Protein AF-A0A8J6ZBU1-F1 (afdb_monomer_lite)

Sequence (159 aa):
MDGCTLLWHQFDLVFRTYEGFNAQLLTLRGWSVTVGLAGMIAAYSRTGRDRSATLLLATAAVLGFWAFDTLWKSYQDAYLPWLDQVGALFPEDGRHTACTSPGDPIAGWRNAHDALEVSDWLGLAARTSLPHGVIALCGAIALLAERRRARRLRQEMQT

Structure (mmCIF, N/CA/C/O backbone):
data_AF-A0A8J6ZBU1-F1
#
_entry.id   AF-A0A8J6ZBU1-F1
#
loop_
_atom_site.group_PDB
_atom_site.id
_atom_site.type_symbol
_atom_site.label_atom_id
_atom_site.label_alt_id
_atom_site.label_comp_id
_atom_site.label_asym_id
_atom_site.label_entity_id
_atom_site.label_seq_id
_atom_site.pdbx_PDB_ins_code
_atom_site.Cartn_x
_atom_site.Cartn_y
_atom_site.Cartn_z
_atom_site.occupancy
_atom_site.B_iso_or_equiv
_atom_site.auth_seq_id
_atom_site.auth_comp_id
_atom_site.auth_asym_id
_atom_site.auth_atom_id
_atom_site.pdbx_PDB_model_num
ATOM 1 N N . MET A 1 1 ? 10.532 -8.134 -36.913 1.00 62.41 1 MET A N 1
ATOM 2 C CA . MET A 1 1 ? 10.004 -7.187 -35.913 1.00 62.41 1 MET A CA 1
ATOM 3 C C . MET A 1 1 ? 11.071 -6.132 -35.715 1.00 62.41 1 MET A C 1
ATOM 5 O O . MET A 1 1 ? 12.219 -6.521 -35.528 1.00 62.41 1 MET A O 1
ATOM 9 N N . ASP A 1 2 ? 10.749 -4.852 -35.879 1.00 83.75 2 ASP A N 1
ATOM 10 C CA . ASP A 1 2 ? 11.719 -3.785 -35.620 1.00 83.75 2 ASP A CA 1
ATOM 11 C C . ASP A 1 2 ? 11.947 -3.622 -34.100 1.00 83.75 2 ASP A C 1
ATOM 13 O O . ASP A 1 2 ? 11.160 -4.101 -33.274 1.00 83.75 2 ASP A O 1
ATOM 17 N N . GLY A 1 3 ? 13.069 -3.004 -33.720 1.00 85.12 3 GLY A N 1
ATOM 18 C CA . GLY A 1 3 ? 13.416 -2.807 -32.307 1.00 85.12 3 GLY A CA 1
ATOM 19 C C . GLY A 1 3 ? 12.408 -1.923 -31.565 1.00 85.12 3 GLY A C 1
ATOM 20 O O . GLY A 1 3 ? 12.135 -2.159 -30.391 1.00 85.12 3 GLY A O 1
ATOM 21 N N . CYS A 1 4 ? 11.799 -0.960 -32.263 1.00 87.50 4 CYS A N 1
ATOM 22 C CA . CYS A 1 4 ? 10.785 -0.066 -31.705 1.00 87.50 4 CYS A CA 1
ATOM 23 C C . CYS A 1 4 ? 9.494 -0.802 -31.329 1.00 87.50 4 CYS A C 1
ATOM 25 O O . CYS A 1 4 ? 8.976 -0.601 -30.236 1.00 87.50 4 CYS A O 1
ATOM 27 N N . THR A 1 5 ? 9.006 -1.698 -32.186 1.00 89.38 5 THR A N 1
ATOM 28 C CA . THR A 1 5 ? 7.814 -2.523 -31.949 1.00 89.38 5 THR A CA 1
ATOM 29 C C . THR A 1 5 ? 8.052 -3.472 -30.783 1.00 89.38 5 THR A C 1
ATOM 31 O O . THR A 1 5 ? 7.174 -3.641 -29.941 1.00 89.38 5 THR A O 1
ATOM 34 N N . LEU A 1 6 ? 9.248 -4.067 -30.681 1.00 90.62 6 LEU A N 1
ATOM 35 C CA . LEU A 1 6 ? 9.597 -4.901 -29.527 1.00 90.62 6 LEU A CA 1
ATOM 36 C C . LEU A 1 6 ? 9.570 -4.104 -28.224 1.00 90.62 6 LEU A C 1
ATOM 38 O O . LEU A 1 6 ? 8.946 -4.542 -27.258 1.00 90.62 6 LEU A O 1
ATOM 42 N N . LEU A 1 7 ? 10.220 -2.941 -28.207 1.00 91.81 7 LEU A N 1
ATOM 43 C CA . LEU A 1 7 ? 10.276 -2.084 -27.029 1.00 91.81 7 LEU A CA 1
ATOM 44 C C . LEU A 1 7 ? 8.883 -1.575 -26.636 1.00 91.81 7 LEU A C 1
ATOM 46 O O . LEU A 1 7 ? 8.545 -1.571 -25.456 1.00 91.81 7 LEU A O 1
ATOM 50 N N . TRP A 1 8 ? 8.050 -1.229 -27.617 1.00 91.00 8 TRP A N 1
ATOM 51 C CA . TRP A 1 8 ? 6.660 -0.843 -27.394 1.00 91.00 8 TRP A CA 1
ATOM 52 C C . TRP A 1 8 ? 5.832 -1.977 -26.779 1.00 91.00 8 TRP A C 1
ATOM 54 O O . TRP A 1 8 ? 5.103 -1.758 -25.817 1.00 91.00 8 TRP A O 1
ATOM 64 N N . HIS A 1 9 ? 5.967 -3.210 -27.276 1.00 92.75 9 HIS A N 1
ATOM 65 C CA . HIS A 1 9 ? 5.278 -4.359 -26.684 1.00 92.75 9 HIS A CA 1
ATOM 66 C C . HIS A 1 9 ? 5.731 -4.641 -25.250 1.00 92.75 9 HIS A C 1
ATOM 68 O O . HIS A 1 9 ? 4.904 -4.978 -24.404 1.00 92.75 9 HIS A O 1
ATOM 74 N N . GLN A 1 10 ? 7.026 -4.493 -24.961 1.00 93.62 10 GLN A N 1
ATOM 75 C CA . GLN A 1 10 ? 7.532 -4.594 -23.592 1.00 93.62 10 GLN A CA 1
ATOM 76 C C . GLN A 1 10 ? 6.950 -3.488 -22.709 1.00 93.62 10 GLN A C 1
ATOM 78 O O . GLN A 1 10 ? 6.511 -3.771 -21.596 1.00 93.62 10 GLN A O 1
ATOM 83 N N . PHE A 1 11 ? 6.905 -2.254 -23.216 1.00 94.06 11 PHE A N 1
ATOM 84 C CA . PHE A 1 11 ? 6.322 -1.117 -22.513 1.00 94.06 11 PHE A CA 1
ATOM 85 C C . PHE A 1 11 ? 4.854 -1.359 -22.173 1.00 94.06 11 PHE A C 1
ATOM 87 O O . PHE A 1 11 ? 4.486 -1.288 -21.004 1.00 94.06 11 PHE A O 1
ATOM 94 N N . ASP A 1 12 ? 4.039 -1.725 -23.163 1.00 95.06 12 ASP A N 1
ATOM 95 C CA . ASP A 1 12 ? 2.613 -2.010 -22.982 1.00 95.06 12 ASP A CA 1
ATOM 96 C C . ASP A 1 12 ? 2.387 -3.148 -21.974 1.00 95.06 12 ASP A C 1
ATOM 98 O O . ASP A 1 12 ? 1.526 -3.038 -21.101 1.00 95.06 12 ASP A O 1
ATOM 102 N N . LEU A 1 13 ? 3.199 -4.210 -22.016 1.00 95.69 13 LEU A N 1
ATOM 103 C CA . LEU A 1 13 ? 3.109 -5.310 -21.053 1.00 95.69 13 LEU A CA 1
ATOM 104 C C . LEU A 1 13 ? 3.389 -4.846 -19.614 1.00 95.69 13 LEU A C 1
ATOM 106 O O . LEU A 1 13 ? 2.625 -5.170 -18.697 1.00 95.69 13 LEU A O 1
ATOM 110 N N . VAL A 1 14 ? 4.474 -4.097 -19.401 1.00 96.38 14 VAL A N 1
ATOM 111 C CA . VAL A 1 14 ? 4.851 -3.593 -18.071 1.00 96.38 14 VAL A CA 1
ATOM 112 C C . VAL A 1 14 ? 3.843 -2.558 -17.582 1.00 96.38 14 VAL A C 1
ATOM 114 O O . VAL A 1 14 ? 3.425 -2.615 -16.428 1.00 96.38 14 VAL A O 1
ATOM 117 N N . PHE A 1 15 ? 3.386 -1.665 -18.457 1.00 95.69 15 PHE A N 1
ATOM 118 C CA . PHE A 1 15 ? 2.392 -0.647 -18.135 1.00 95.69 15 PHE A CA 1
ATOM 119 C C . PHE A 1 15 ? 1.061 -1.279 -17.715 1.00 95.69 15 PHE A C 1
ATOM 121 O O . PHE A 1 15 ? 0.523 -0.958 -16.657 1.00 95.69 15 PHE A O 1
ATOM 128 N N . ARG A 1 16 ? 0.559 -2.263 -18.471 1.00 96.25 16 ARG A N 1
ATOM 129 C CA . ARG A 1 16 ? -0.644 -3.024 -18.088 1.00 96.25 16 ARG A CA 1
ATOM 130 C C . ARG A 1 16 ? -0.474 -3.744 -16.758 1.00 96.25 16 ARG A C 1
ATOM 132 O O . ARG A 1 16 ? -1.425 -3.831 -15.987 1.00 96.25 16 ARG A O 1
ATOM 139 N N . THR A 1 17 ? 0.721 -4.261 -16.493 1.00 95.50 17 THR A N 1
ATOM 140 C CA . THR A 1 17 ? 1.040 -4.907 -15.217 1.00 95.50 17 THR A CA 1
ATOM 141 C C . THR A 1 17 ? 0.979 -3.890 -14.075 1.00 95.50 17 THR A C 1
ATOM 143 O O . THR A 1 17 ? 0.271 -4.126 -13.097 1.00 95.50 17 THR A O 1
ATOM 146 N N . TYR A 1 18 ? 1.628 -2.731 -14.233 1.00 95.75 18 TYR A N 1
ATOM 147 C CA . TYR A 1 18 ? 1.595 -1.606 -13.294 1.00 95.75 18 TYR A CA 1
ATOM 148 C C . TYR A 1 18 ? 0.164 -1.129 -12.994 1.00 95.75 18 TYR A C 1
ATOM 150 O O . TYR A 1 18 ? -0.207 -0.971 -11.827 1.00 95.75 18 TYR A O 1
ATOM 158 N N . GLU A 1 19 ? -0.663 -0.953 -14.024 1.00 94.69 19 GLU A N 1
ATOM 159 C CA . GLU A 1 19 ? -2.072 -0.567 -13.873 1.00 94.69 19 GLU A CA 1
ATOM 160 C C . GLU A 1 19 ? -2.911 -1.678 -13.223 1.00 94.69 19 GLU A C 1
ATOM 162 O O . GLU A 1 19 ? -3.811 -1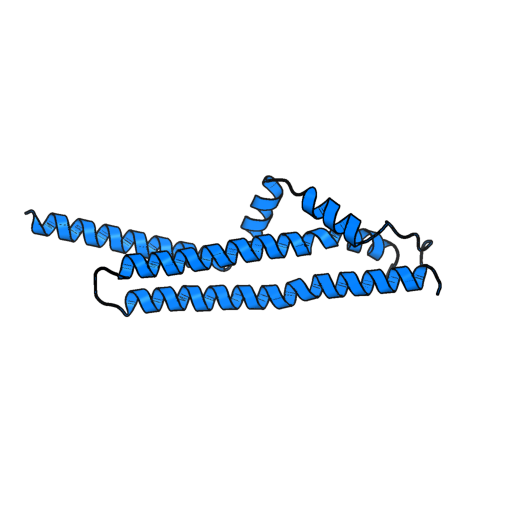.414 -12.419 1.00 94.69 19 GLU A O 1
ATOM 167 N N . GLY A 1 20 ? -2.571 -2.941 -13.489 1.00 94.62 20 GLY A N 1
ATOM 168 C CA . GLY A 1 20 ? -3.170 -4.102 -12.836 1.00 94.62 20 GLY A CA 1
ATOM 169 C C . GLY A 1 20 ? -3.022 -4.068 -11.311 1.00 94.62 20 GLY A C 1
ATOM 170 O O . GLY A 1 20 ? -3.984 -4.378 -10.599 1.00 94.62 20 GLY A O 1
ATOM 171 N N . PHE A 1 21 ? -1.871 -3.615 -10.794 1.00 93.31 21 PHE A N 1
ATOM 172 C CA . PHE A 1 21 ? -1.679 -3.425 -9.351 1.00 93.31 21 PHE A CA 1
ATOM 173 C C . PHE A 1 21 ? -2.689 -2.429 -8.773 1.00 93.31 21 PHE A C 1
ATOM 175 O O . PHE A 1 21 ? -3.235 -2.691 -7.702 1.00 93.31 21 PHE A O 1
ATOM 182 N N . ASN A 1 22 ? -2.978 -1.328 -9.475 1.00 89.44 22 ASN A N 1
ATOM 183 C CA . ASN A 1 22 ? -3.867 -0.267 -8.995 1.00 89.44 22 ASN A CA 1
ATOM 184 C C . ASN A 1 22 ? -5.318 -0.754 -8.824 1.00 89.44 22 ASN A C 1
ATOM 186 O O . ASN A 1 22 ? -5.952 -0.515 -7.792 1.00 89.44 22 ASN A O 1
ATOM 190 N N . ALA A 1 23 ? -5.829 -1.511 -9.800 1.00 89.31 23 ALA A N 1
ATOM 191 C CA . ALA A 1 23 ? -7.174 -2.088 -9.735 1.00 89.31 23 ALA A CA 1
ATOM 192 C C . ALA A 1 23 ? -7.334 -3.060 -8.549 1.00 89.31 23 ALA A C 1
ATOM 194 O O . ALA A 1 23 ? -8.337 -3.035 -7.825 1.00 89.31 23 ALA A O 1
ATOM 195 N N . GLN A 1 24 ? -6.323 -3.899 -8.311 1.00 91.00 24 GLN A N 1
ATOM 196 C CA . GLN A 1 24 ? -6.323 -4.846 -7.194 1.00 91.00 24 GLN A CA 1
ATOM 197 C C . GLN A 1 24 ? -6.154 -4.135 -5.843 1.00 91.00 24 GLN A C 1
ATOM 199 O O . GLN A 1 24 ? -6.805 -4.507 -4.863 1.00 91.00 24 GLN A O 1
ATOM 204 N N . LEU A 1 25 ? -5.364 -3.060 -5.798 1.00 89.81 25 LEU A N 1
ATOM 205 C CA . LEU A 1 25 ? -5.133 -2.267 -4.591 1.00 89.81 25 LEU A CA 1
ATOM 206 C C . LEU A 1 25 ? -6.412 -1.603 -4.072 1.00 89.81 25 LEU A C 1
ATOM 208 O O . LEU A 1 25 ? -6.694 -1.656 -2.874 1.00 89.81 25 LEU A O 1
ATOM 212 N N . LEU A 1 26 ? -7.232 -1.040 -4.964 1.00 89.25 26 LEU A N 1
ATOM 213 C CA . LEU A 1 26 ? -8.541 -0.485 -4.597 1.00 89.25 26 LEU A CA 1
ATOM 214 C C . LEU A 1 26 ? -9.446 -1.538 -3.947 1.00 89.25 26 LEU A C 1
ATOM 216 O O . LEU A 1 26 ? -10.119 -1.258 -2.951 1.00 89.25 26 LEU A O 1
ATOM 220 N N . THR A 1 27 ? -9.414 -2.763 -4.471 1.00 90.31 27 THR A N 1
ATOM 221 C CA . THR A 1 27 ? -10.175 -3.887 -3.916 1.00 90.31 27 THR A CA 1
ATOM 222 C C . THR A 1 27 ? -9.683 -4.224 -2.508 1.00 90.31 27 THR A C 1
ATOM 224 O O . THR A 1 27 ? -10.482 -4.247 -1.571 1.00 90.31 27 THR A O 1
ATOM 227 N N . LEU A 1 28 ? -8.373 -4.408 -2.322 1.00 87.31 28 LEU A N 1
ATOM 228 C CA . LEU A 1 28 ? -7.764 -4.710 -1.019 1.00 87.31 28 LEU A CA 1
ATOM 229 C C . LEU A 1 28 ? -8.086 -3.647 0.040 1.00 87.31 28 LEU A C 1
ATOM 231 O O . LEU A 1 28 ? -8.458 -3.987 1.168 1.00 87.31 28 LEU A O 1
ATOM 235 N N . ARG A 1 29 ? -8.032 -2.364 -0.333 1.00 90.69 29 ARG A N 1
ATOM 236 C CA . ARG A 1 29 ? -8.426 -1.254 0.548 1.00 90.69 29 ARG A CA 1
ATOM 237 C C . ARG A 1 29 ? -9.887 -1.364 0.979 1.00 90.69 29 ARG A C 1
ATOM 239 O O . ARG A 1 29 ? -10.172 -1.231 2.170 1.00 90.69 29 ARG A O 1
ATOM 246 N N . GLY A 1 30 ? -10.799 -1.688 0.062 1.00 90.62 30 GLY A N 1
ATOM 247 C CA . GLY A 1 30 ? -12.215 -1.922 0.374 1.00 90.62 30 GLY A CA 1
ATOM 248 C C . GLY A 1 30 ? -12.446 -3.082 1.355 1.00 90.62 30 GLY A C 1
ATOM 249 O O . GLY A 1 30 ? -13.191 -2.942 2.333 1.00 90.62 30 GLY A O 1
ATOM 250 N N . TRP A 1 31 ? -11.762 -4.211 1.151 1.00 91.69 31 TRP A N 1
ATOM 251 C CA . TRP A 1 31 ? -11.823 -5.365 2.061 1.00 91.69 31 TRP A CA 1
ATOM 252 C C . TRP A 1 31 ? -11.293 -5.039 3.456 1.00 91.69 31 TRP A C 1
ATOM 254 O O . TRP A 1 31 ? -11.884 -5.440 4.457 1.00 91.69 31 TRP A O 1
ATOM 264 N N . SER A 1 32 ? -10.219 -4.259 3.546 1.00 92.19 32 SER A N 1
ATOM 265 C CA . SER A 1 32 ? -9.660 -3.881 4.843 1.00 92.19 32 SER A CA 1
ATOM 266 C C . SER A 1 32 ? -10.647 -3.093 5.710 1.00 92.19 32 SER A C 1
ATOM 268 O O . SER A 1 32 ? -10.753 -3.339 6.914 1.00 92.19 32 SER A O 1
ATOM 270 N N . VAL A 1 33 ? -11.417 -2.189 5.091 1.00 91.12 33 VAL A N 1
ATOM 271 C CA . VAL A 1 33 ? -12.408 -1.359 5.781 1.00 91.12 33 VAL A CA 1
ATOM 272 C C . VAL A 1 33 ? -13.582 -2.200 6.246 1.00 91.12 33 VAL A C 1
ATOM 274 O O . VAL A 1 33 ? -13.982 -2.115 7.406 1.00 91.12 33 VAL A O 1
ATOM 277 N N . THR A 1 34 ? -14.108 -3.039 5.358 1.00 93.56 34 THR A N 1
ATOM 278 C CA . THR A 1 34 ? -15.252 -3.907 5.655 1.00 93.56 34 THR A CA 1
ATOM 279 C C . THR A 1 34 ? -14.921 -4.925 6.741 1.00 93.56 34 THR A C 1
ATOM 281 O O . THR A 1 34 ? -15.665 -5.021 7.715 1.00 93.56 34 THR A O 1
ATOM 284 N N . VAL A 1 35 ? -13.782 -5.618 6.648 1.00 92.00 35 VAL A N 1
ATOM 285 C CA . VAL A 1 35 ? -13.335 -6.584 7.667 1.00 92.00 35 VAL A CA 1
ATOM 286 C C . VAL A 1 35 ? -13.044 -5.893 9.000 1.00 92.00 35 VAL A C 1
ATOM 288 O O . VAL A 1 35 ? -13.499 -6.363 10.045 1.00 92.00 35 VAL A O 1
ATOM 291 N N . GLY A 1 36 ? -12.332 -4.762 8.982 1.00 91.38 36 GLY A N 1
ATOM 292 C CA . GLY A 1 36 ? -12.017 -4.002 10.192 1.00 91.38 36 GLY A CA 1
ATOM 293 C C . GLY A 1 36 ? -13.269 -3.503 10.915 1.00 91.38 36 GLY A C 1
ATOM 294 O O . GLY A 1 36 ? -13.425 -3.728 12.118 1.00 91.38 36 GLY A O 1
ATOM 295 N N . LEU A 1 37 ? -14.198 -2.887 10.180 1.00 91.56 37 LEU A N 1
ATOM 296 C CA . LEU A 1 37 ? -15.451 -2.375 10.734 1.00 91.56 37 LEU A CA 1
ATOM 297 C C . LEU A 1 37 ? -16.366 -3.505 11.220 1.00 91.56 37 LEU A C 1
ATOM 299 O O . LEU A 1 37 ? -16.905 -3.419 12.323 1.00 91.56 37 LEU A O 1
ATOM 303 N N . ALA A 1 38 ? -16.505 -4.586 10.447 1.00 93.62 38 ALA A N 1
ATOM 304 C CA . ALA A 1 38 ? -17.280 -5.755 10.855 1.00 93.62 38 ALA A CA 1
ATOM 305 C C . ALA A 1 38 ? 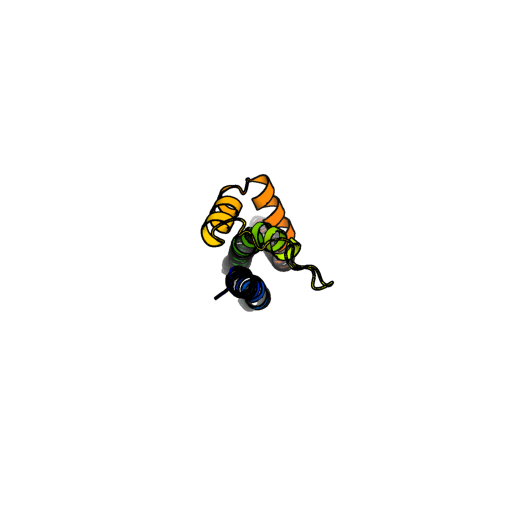-16.721 -6.373 12.143 1.00 93.62 38 ALA A C 1
ATOM 307 O O . ALA A 1 38 ? -17.488 -6.694 13.050 1.00 93.62 38 ALA A O 1
ATOM 308 N N . GLY A 1 39 ? -15.394 -6.471 12.270 1.00 91.38 39 GLY A N 1
ATOM 309 C CA . GLY A 1 39 ? -14.734 -6.938 13.489 1.00 91.38 39 GLY A CA 1
ATOM 310 C C . GLY A 1 39 ? -15.027 -6.052 14.704 1.00 91.38 39 GLY A C 1
ATOM 311 O O . GLY A 1 39 ? -15.288 -6.563 15.795 1.00 91.38 39 GLY A O 1
ATOM 312 N N . MET A 1 40 ? -15.060 -4.729 14.524 1.00 90.06 40 MET A N 1
ATOM 313 C CA . MET A 1 40 ? -15.444 -3.801 15.594 1.00 90.06 40 MET A CA 1
ATOM 314 C C . MET A 1 40 ? -16.911 -3.948 15.990 1.00 90.06 40 MET A C 1
ATOM 316 O O . MET A 1 40 ? -17.208 -4.072 17.178 1.00 90.06 40 MET A O 1
ATOM 320 N N . ILE A 1 41 ? -17.826 -3.980 15.019 1.00 91.75 41 ILE A N 1
ATOM 321 C CA . ILE A 1 41 ? -19.259 -4.181 15.278 1.00 91.75 41 ILE A CA 1
ATOM 322 C C . ILE A 1 41 ? -19.472 -5.515 16.003 1.00 91.75 41 ILE A C 1
ATOM 324 O O . ILE A 1 41 ? -20.165 -5.563 17.020 1.00 91.75 41 ILE A O 1
ATOM 328 N N . ALA A 1 42 ? -18.809 -6.581 15.552 1.00 90.81 42 ALA A N 1
ATOM 329 C CA . ALA A 1 42 ? -18.857 -7.889 16.193 1.00 90.81 42 ALA A CA 1
ATOM 330 C C . ALA A 1 42 ? -18.373 -7.830 17.650 1.00 90.81 42 ALA A C 1
ATOM 332 O O . ALA A 1 42 ? -19.009 -8.415 18.531 1.00 90.81 42 ALA A O 1
ATOM 333 N N . ALA A 1 43 ? -17.309 -7.076 17.941 1.00 89.56 43 ALA A N 1
ATOM 334 C CA . ALA A 1 43 ? -16.829 -6.898 19.308 1.00 89.56 43 ALA A CA 1
ATOM 335 C C . ALA A 1 43 ? -17.875 -6.236 20.221 1.00 89.56 43 ALA A C 1
ATOM 337 O O . ALA A 1 43 ? -18.009 -6.622 21.385 1.00 89.56 43 ALA A O 1
ATOM 338 N N . TYR A 1 44 ? -18.638 -5.273 19.701 1.00 86.69 44 TYR A N 1
ATOM 339 C CA . TYR A 1 44 ? -19.704 -4.604 20.453 1.00 86.69 44 TYR A CA 1
ATOM 340 C C . TYR A 1 44 ? -21.012 -5.397 20.511 1.00 86.69 44 TYR A C 1
ATOM 342 O O . TYR A 1 44 ? -21.772 -5.222 21.460 1.00 86.69 44 TYR A O 1
ATOM 350 N N . SER A 1 45 ? -21.245 -6.314 19.571 1.00 87.88 45 SER A N 1
ATOM 351 C CA . SER A 1 45 ? -22.403 -7.217 19.597 1.00 87.88 45 SER A CA 1
ATOM 352 C C . SER A 1 45 ? -22.328 -8.270 20.712 1.00 87.88 45 SER A C 1
ATOM 354 O O . SER A 1 45 ? -23.354 -8.787 21.149 1.00 87.88 45 SER A O 1
ATOM 356 N N . ARG A 1 46 ? -21.121 -8.579 21.208 1.00 76.88 46 ARG A N 1
ATOM 357 C CA . ARG A 1 46 ? -20.910 -9.536 22.300 1.00 76.88 46 ARG A CA 1
ATOM 358 C C . ARG A 1 46 ? -20.909 -8.835 23.663 1.00 76.88 46 ARG A C 1
ATOM 360 O O . ARG A 1 46 ? -20.191 -7.858 23.899 1.00 76.88 46 ARG A O 1
ATOM 367 N N . THR A 1 47 ? -21.672 -9.377 24.607 1.00 66.00 47 THR A N 1
ATOM 368 C CA . THR A 1 47 ? -21.621 -9.000 26.026 1.00 66.00 47 THR A CA 1
ATOM 369 C C . THR A 1 47 ? -20.589 -9.864 26.748 1.00 66.00 47 THR A C 1
ATOM 371 O O . THR A 1 47 ? -20.750 -11.078 26.803 1.00 66.00 47 THR A O 1
ATOM 374 N N . GLY A 1 48 ? -19.533 -9.270 27.317 1.00 68.44 48 GLY A N 1
ATOM 375 C CA . GLY A 1 48 ? -18.605 -10.000 28.189 1.00 68.44 48 GLY A CA 1
ATOM 376 C C . GLY A 1 48 ? -17.122 -9.672 28.005 1.00 68.44 48 GLY A C 1
ATOM 377 O O . GLY A 1 48 ? -16.744 -8.665 27.406 1.00 68.44 48 GLY A O 1
ATOM 378 N N . ARG A 1 49 ? -16.278 -10.543 28.572 1.00 66.56 49 ARG A N 1
ATOM 379 C CA . ARG A 1 49 ? -14.817 -10.381 28.716 1.00 6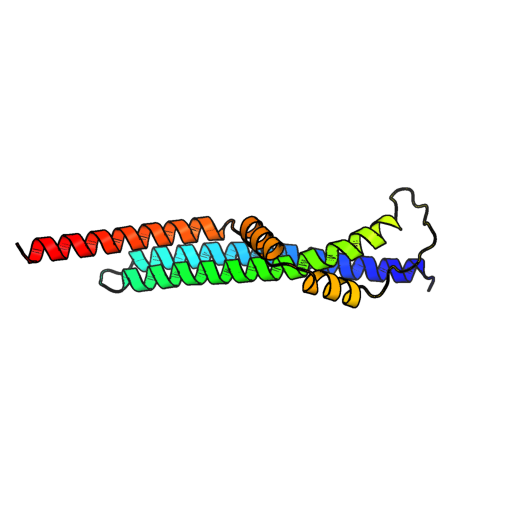6.56 49 ARG A CA 1
ATOM 380 C C . ARG A 1 49 ? -14.056 -10.445 27.379 1.00 66.56 49 ARG A C 1
ATOM 382 O O . ARG A 1 49 ? -12.958 -9.898 27.284 1.00 66.56 49 ARG A O 1
ATOM 389 N N . ASP A 1 50 ? -14.674 -11.010 26.342 1.00 78.88 50 ASP A N 1
ATOM 390 C CA . ASP A 1 50 ? -14.047 -11.294 25.038 1.00 78.88 50 ASP A CA 1
ATOM 391 C C . ASP A 1 50 ? -14.056 -10.107 24.063 1.00 78.88 50 ASP A C 1
ATOM 393 O O . ASP A 1 50 ? -13.448 -10.160 22.988 1.00 78.88 50 ASP A O 1
ATOM 397 N N . ARG A 1 51 ? -14.702 -8.995 24.439 1.00 84.31 51 ARG A N 1
ATOM 398 C CA . ARG A 1 51 ? -14.741 -7.770 23.627 1.00 84.31 51 ARG A CA 1
ATOM 399 C C . ARG A 1 51 ? -13.342 -7.238 23.326 1.00 84.31 51 ARG A C 1
ATOM 401 O O . ARG A 1 51 ? -13.040 -6.924 22.181 1.00 84.31 51 ARG A O 1
ATOM 408 N N . SER A 1 52 ? -12.476 -7.176 24.338 1.00 85.81 52 SER A N 1
ATOM 409 C CA . SER A 1 52 ? -11.104 -6.677 24.180 1.00 85.81 52 SER A CA 1
ATOM 410 C C . SER A 1 52 ? -10.279 -7.544 23.227 1.00 85.81 52 SER A C 1
ATOM 412 O O . SER A 1 52 ? -9.511 -7.012 22.433 1.00 85.81 52 SER A O 1
ATOM 414 N N . ALA A 1 53 ? -10.448 -8.869 23.283 1.00 88.31 53 ALA A N 1
ATOM 415 C CA . ALA A 1 53 ? -9.763 -9.787 22.376 1.00 88.31 53 ALA A CA 1
ATOM 416 C C . ALA A 1 53 ? -10.257 -9.607 20.932 1.00 88.31 53 ALA A C 1
ATOM 418 O O . ALA A 1 53 ? -9.453 -9.542 20.007 1.00 88.31 53 ALA A O 1
ATOM 419 N N . THR A 1 54 ? -11.570 -9.434 20.753 1.00 89.19 54 THR A N 1
ATOM 420 C CA . THR A 1 54 ? -12.182 -9.215 19.434 1.00 89.19 54 THR A CA 1
ATOM 421 C C . THR A 1 54 ? -11.746 -7.878 18.822 1.00 89.19 54 THR A C 1
ATOM 423 O O . THR A 1 54 ? -11.365 -7.837 17.656 1.00 89.19 54 THR A O 1
ATOM 426 N N . LEU A 1 55 ? -11.716 -6.794 19.610 1.00 90.06 55 LEU A N 1
ATOM 427 C CA . LEU A 1 55 ? -11.206 -5.490 19.161 1.00 90.06 55 LEU A CA 1
ATOM 428 C C . LEU A 1 55 ? -9.718 -5.546 18.792 1.00 90.06 55 LEU A C 1
ATOM 430 O O . LEU A 1 55 ? -9.304 -4.931 17.809 1.00 90.06 55 LEU A O 1
ATOM 434 N N . LEU A 1 56 ? -8.912 -6.285 19.563 1.00 90.94 56 LEU A N 1
ATOM 435 C CA . LEU A 1 56 ? -7.491 -6.465 19.273 1.00 90.94 56 LEU A CA 1
ATOM 436 C C . LEU A 1 56 ? -7.296 -7.217 17.957 1.00 90.94 56 LEU A C 1
ATOM 438 O O . LEU A 1 56 ? -6.498 -6.784 17.132 1.00 90.94 56 LEU A O 1
ATOM 442 N N . LEU A 1 57 ? -8.057 -8.291 17.742 1.00 91.44 57 LEU A N 1
ATOM 443 C CA . LEU A 1 57 ? -8.008 -9.067 16.508 1.00 91.44 57 LEU A CA 1
ATOM 444 C C . LEU A 1 57 ? -8.441 -8.230 15.298 1.00 91.44 57 LEU A C 1
ATOM 446 O O . LEU A 1 57 ? -7.759 -8.242 14.278 1.00 91.44 57 LEU A O 1
ATOM 450 N N . ALA A 1 58 ? -9.521 -7.452 15.424 1.00 91.38 58 ALA A N 1
ATOM 451 C CA . ALA A 1 58 ? -9.982 -6.551 14.368 1.00 91.38 58 ALA A CA 1
ATOM 452 C C . ALA A 1 58 ? -8.924 -5.488 14.021 1.00 91.38 58 ALA A C 1
ATOM 454 O O . ALA A 1 58 ? -8.638 -5.248 12.851 1.00 91.38 58 ALA A O 1
ATOM 455 N N . THR A 1 59 ? -8.294 -4.895 15.040 1.00 91.81 59 THR A N 1
ATOM 456 C CA . THR A 1 59 ? -7.217 -3.907 14.856 1.00 91.81 59 THR A CA 1
ATOM 457 C C . THR A 1 59 ? -5.989 -4.544 14.197 1.00 91.81 59 THR A C 1
ATOM 459 O O . THR A 1 59 ? -5.431 -3.979 13.260 1.00 91.81 59 THR A O 1
ATOM 462 N N . ALA A 1 60 ? -5.589 -5.739 14.640 1.00 92.44 60 ALA A N 1
ATOM 463 C CA . ALA A 1 60 ? -4.457 -6.468 14.073 1.00 92.44 60 ALA A CA 1
ATOM 464 C C . ALA A 1 60 ? -4.694 -6.861 12.606 1.00 92.44 60 ALA A C 1
ATOM 466 O O . ALA A 1 60 ? -3.787 -6.731 11.789 1.00 92.44 60 ALA A O 1
ATOM 467 N N . ALA A 1 61 ? -5.914 -7.276 12.252 1.00 93.06 61 ALA A N 1
ATOM 468 C CA . ALA A 1 61 ? -6.273 -7.602 10.873 1.00 93.06 61 ALA A CA 1
ATOM 469 C C . ALA A 1 61 ? -6.095 -6.395 9.939 1.00 93.06 61 ALA A C 1
ATOM 471 O O . ALA A 1 61 ? -5.513 -6.522 8.864 1.00 93.06 61 ALA A O 1
ATOM 472 N N . VAL A 1 62 ? -6.527 -5.207 10.372 1.00 93.44 62 VAL A N 1
ATOM 473 C CA . VAL A 1 62 ? -6.373 -3.960 9.605 1.00 93.44 62 VAL A CA 1
ATOM 474 C C . VAL A 1 62 ? -4.902 -3.598 9.401 1.00 93.44 62 VAL A C 1
ATOM 476 O O . VAL A 1 62 ? -4.529 -3.182 8.307 1.00 93.44 62 VAL A O 1
ATOM 479 N N . LEU A 1 63 ? -4.057 -3.793 10.418 1.00 93.44 63 LEU A N 1
ATOM 480 C CA . LEU A 1 63 ? -2.610 -3.591 10.288 1.00 93.44 63 LEU A CA 1
ATOM 481 C C . LEU A 1 63 ? -1.972 -4.599 9.322 1.00 93.44 63 LEU A C 1
ATOM 483 O O . LEU A 1 63 ? -1.075 -4.232 8.569 1.00 93.44 63 LEU A O 1
ATOM 487 N N . GLY A 1 64 ? -2.460 -5.842 9.293 1.00 94.00 64 GLY A N 1
ATOM 488 C CA . GLY A 1 64 ? -2.049 -6.836 8.300 1.00 94.00 64 GLY A CA 1
ATOM 489 C C . GLY A 1 64 ? -2.379 -6.400 6.870 1.00 94.00 64 GLY A C 1
ATOM 490 O O . GLY A 1 64 ? -1.520 -6.470 5.993 1.00 94.00 64 GLY A O 1
ATOM 491 N N . PHE A 1 65 ? -3.586 -5.870 6.644 1.00 94.44 65 PHE A N 1
ATOM 492 C CA . PHE A 1 65 ? -3.950 -5.282 5.351 1.00 94.44 65 PHE A CA 1
ATOM 493 C C . PHE A 1 65 ? -3.066 -4.088 4.982 1.00 94.44 65 PHE A C 1
ATOM 495 O O . PHE A 1 65 ? -2.658 -3.982 3.831 1.00 94.44 65 PHE A O 1
ATOM 502 N N . TRP A 1 66 ? -2.732 -3.224 5.943 1.00 94.75 66 TRP A N 1
ATOM 503 C CA . TRP A 1 66 ? -1.851 -2.079 5.703 1.00 94.75 66 TRP A CA 1
ATOM 504 C C . TRP A 1 66 ? -0.432 -2.494 5.303 1.00 94.75 66 TRP A C 1
ATOM 506 O O . TRP A 1 66 ? 0.137 -1.944 4.359 1.00 94.75 66 TRP A O 1
ATOM 516 N N . ALA A 1 67 ? 0.132 -3.495 5.984 1.00 94.94 67 ALA A N 1
ATOM 517 C CA . ALA A 1 67 ? 1.426 -4.060 5.616 1.00 94.94 67 ALA A CA 1
ATOM 518 C C . ALA A 1 67 ? 1.392 -4.644 4.196 1.00 94.94 67 ALA A C 1
ATOM 520 O O . ALA A 1 67 ? 2.325 -4.435 3.422 1.00 94.94 67 ALA A O 1
ATOM 521 N N . PHE A 1 68 ? 0.300 -5.322 3.834 1.00 94.38 68 PHE A N 1
ATOM 522 C CA . PHE A 1 68 ? 0.124 -5.851 2.487 1.00 94.38 68 PHE A CA 1
ATOM 523 C C . PHE A 1 68 ? -0.017 -4.742 1.435 1.00 94.38 68 PHE A C 1
ATOM 525 O O . PHE A 1 68 ? 0.630 -4.843 0.404 1.00 94.38 68 PHE A O 1
ATOM 532 N N . ASP A 1 69 ? -0.779 -3.671 1.690 1.00 94.88 69 ASP A N 1
ATOM 533 C CA . ASP A 1 69 ? -0.884 -2.494 0.800 1.00 94.88 69 ASP A CA 1
ATOM 534 C C . ASP A 1 69 ? 0.491 -1.839 0.594 1.00 94.88 69 ASP A C 1
ATOM 536 O O . ASP A 1 69 ? 0.905 -1.591 -0.535 1.00 94.88 69 ASP A O 1
ATOM 540 N N . THR A 1 70 ? 1.258 -1.668 1.675 1.00 95.06 70 THR A N 1
ATOM 541 C CA . THR A 1 70 ? 2.626 -1.123 1.620 1.00 95.06 70 THR A CA 1
ATOM 542 C C . THR A 1 70 ? 3.538 -1.983 0.746 1.00 95.06 70 THR A C 1
ATOM 544 O O . THR A 1 70 ? 4.243 -1.458 -0.117 1.00 95.06 70 THR A O 1
ATOM 547 N N . LEU A 1 71 ? 3.514 -3.304 0.952 1.00 94.81 71 LEU A N 1
ATOM 548 C CA . LEU A 1 71 ? 4.277 -4.250 0.145 1.00 94.81 71 LEU A CA 1
ATOM 549 C C . LEU A 1 71 ? 3.831 -4.180 -1.315 1.00 94.81 71 LEU A C 1
ATOM 551 O O . LEU A 1 71 ? 4.642 -3.970 -2.203 1.00 94.81 71 LEU A O 1
ATOM 555 N N . TRP A 1 72 ? 2.532 -4.279 -1.568 1.00 94.44 72 TRP A N 1
ATOM 556 C CA . TRP A 1 72 ? 1.948 -4.212 -2.903 1.00 94.44 72 TRP A CA 1
ATOM 557 C C . TRP A 1 72 ? 2.359 -2.941 -3.651 1.00 94.44 72 TRP A C 1
ATOM 559 O O . TRP A 1 72 ? 2.731 -2.988 -4.825 1.00 94.44 72 TRP A O 1
ATOM 569 N N . LYS A 1 73 ? 2.358 -1.803 -2.951 1.00 94.62 73 LYS A N 1
ATOM 570 C CA . LYS A 1 73 ? 2.765 -0.516 -3.504 1.00 94.62 73 LYS A CA 1
ATOM 571 C C . LYS A 1 73 ? 4.258 -0.461 -3.819 1.00 94.62 73 LYS A C 1
ATOM 573 O O . LYS A 1 73 ? 4.621 0.139 -4.824 1.00 94.62 73 LYS A O 1
ATOM 578 N N . SER A 1 74 ? 5.111 -1.118 -3.030 1.00 96.06 74 SER A N 1
ATOM 579 C CA . SER A 1 74 ? 6.544 -1.191 -3.335 1.00 96.06 74 SER A CA 1
ATOM 580 C C . SER A 1 74 ? 6.830 -2.012 -4.594 1.00 96.06 74 SER A C 1
ATOM 582 O O . SER A 1 74 ? 7.628 -1.587 -5.427 1.00 96.06 74 SER A O 1
ATOM 584 N N . TYR A 1 75 ? 6.115 -3.127 -4.797 1.00 95.44 75 TYR A N 1
ATOM 585 C CA . TYR A 1 75 ? 6.175 -3.894 -6.050 1.00 95.44 75 TYR A CA 1
ATOM 586 C C . TYR A 1 75 ? 5.734 -3.051 -7.254 1.00 95.44 75 TYR A C 1
ATOM 588 O O . TYR A 1 75 ? 6.376 -3.113 -8.302 1.00 95.44 75 TYR A O 1
ATOM 596 N N . GLN A 1 76 ? 4.667 -2.258 -7.103 1.00 96.12 76 GLN A N 1
ATOM 597 C CA . GLN A 1 76 ? 4.161 -1.375 -8.155 1.00 96.12 76 GLN A CA 1
ATOM 598 C C . GLN A 1 76 ? 5.154 -0.248 -8.489 1.00 96.12 76 GLN A C 1
ATOM 600 O O . GLN A 1 76 ? 5.467 -0.034 -9.660 1.00 96.12 76 GLN A O 1
ATOM 605 N N . ASP A 1 77 ? 5.648 0.473 -7.480 1.00 95.94 77 ASP A N 1
ATOM 606 C CA . ASP A 1 77 ? 6.506 1.650 -7.669 1.00 95.94 77 ASP A CA 1
ATOM 607 C C . ASP A 1 77 ? 7.863 1.274 -8.295 1.00 95.94 77 ASP A C 1
ATOM 609 O O . ASP A 1 77 ? 8.422 2.060 -9.056 1.00 95.94 77 ASP A O 1
ATOM 613 N N . ALA A 1 78 ? 8.351 0.048 -8.083 1.00 96.88 78 ALA A N 1
ATOM 614 C CA . ALA A 1 78 ? 9.584 -0.447 -8.700 1.00 96.88 78 ALA A CA 1
A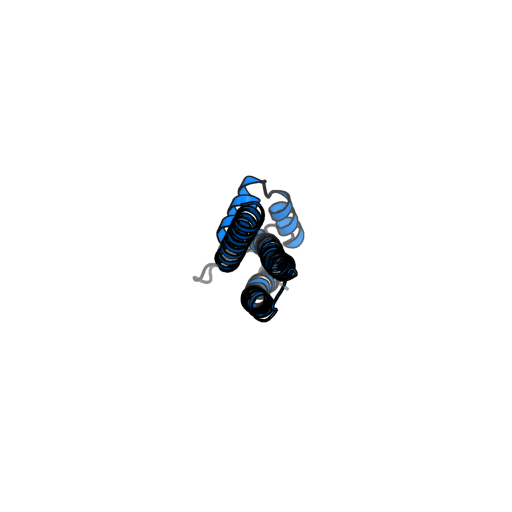TOM 615 C C . ALA A 1 78 ? 9.521 -0.578 -10.240 1.00 96.88 78 ALA A C 1
ATOM 617 O O . ALA A 1 78 ? 10.565 -0.648 -10.887 1.00 96.88 78 ALA A O 1
ATOM 618 N N . TYR A 1 79 ? 8.332 -0.566 -10.858 1.00 96.25 79 TYR A N 1
ATOM 619 C CA . TYR A 1 79 ? 8.206 -0.504 -12.322 1.00 96.25 79 TYR A CA 1
ATOM 620 C C . TYR A 1 79 ? 8.369 0.912 -12.891 1.00 96.25 79 TYR A C 1
ATOM 622 O O . TYR A 1 79 ? 8.697 1.050 -14.072 1.00 96.25 79 TYR A O 1
ATOM 630 N N . LEU A 1 80 ? 8.161 1.955 -12.079 1.00 95.81 80 LEU A N 1
ATOM 631 C CA . LEU A 1 80 ? 8.153 3.346 -12.543 1.00 95.81 80 LEU A CA 1
ATOM 632 C C . LEU A 1 80 ? 9.467 3.774 -13.208 1.00 95.81 80 LEU A C 1
ATOM 634 O O . LEU A 1 80 ? 9.393 4.293 -14.316 1.00 95.81 80 LEU A O 1
ATOM 638 N N . PRO A 1 81 ? 10.666 3.499 -12.650 1.00 95.50 81 PRO A N 1
ATOM 639 C CA . PRO A 1 81 ? 11.906 3.975 -13.261 1.00 95.50 81 PRO A CA 1
ATOM 640 C C . PRO A 1 81 ? 12.116 3.462 -14.687 1.00 95.50 81 PRO A C 1
ATOM 642 O O . PRO A 1 81 ? 12.626 4.188 -15.537 1.00 95.50 81 PRO A O 1
ATOM 645 N N . TRP A 1 82 ? 11.732 2.210 -14.958 1.00 95.19 82 TRP A N 1
ATOM 646 C CA . TRP A 1 82 ? 11.841 1.632 -16.297 1.00 95.19 82 TRP A CA 1
ATOM 647 C C . TRP A 1 82 ? 10.755 2.184 -17.229 1.00 95.19 82 TRP A C 1
ATOM 649 O O . TRP A 1 82 ? 11.055 2.530 -18.372 1.00 95.19 82 TRP A O 1
ATOM 659 N N . LEU A 1 83 ? 9.516 2.322 -16.740 1.00 95.12 83 LEU A N 1
ATOM 660 C CA . LEU A 1 83 ? 8.420 2.927 -17.504 1.00 95.12 83 LEU A CA 1
ATOM 661 C C . LEU A 1 83 ? 8.734 4.372 -17.903 1.00 95.12 83 LEU A C 1
ATOM 663 O O . LEU A 1 83 ? 8.521 4.724 -19.058 1.00 95.12 83 LEU A O 1
ATOM 667 N N . ASP A 1 84 ? 9.299 5.174 -17.003 1.00 93.75 84 ASP A N 1
ATOM 668 C CA . ASP A 1 84 ? 9.670 6.566 -17.274 1.00 93.75 84 ASP A CA 1
ATOM 669 C C . ASP A 1 84 ? 10.784 6.656 -18.330 1.00 93.75 84 ASP A C 1
ATOM 671 O O . ASP A 1 84 ? 10.707 7.463 -19.259 1.00 93.75 84 ASP A O 1
ATOM 675 N N . GLN A 1 85 ? 11.800 5.789 -18.239 1.00 92.50 85 GLN A N 1
ATOM 676 C CA . GLN A 1 85 ? 12.900 5.733 -19.211 1.00 92.50 85 GLN A CA 1
ATOM 677 C C . GLN A 1 85 ? 12.420 5.352 -20.612 1.00 92.50 85 GLN A C 1
ATOM 679 O O . GLN A 1 85 ? 12.834 5.969 -21.592 1.00 92.50 85 GLN A O 1
ATOM 684 N N . VAL A 1 86 ? 11.557 4.338 -20.717 1.00 91.69 86 VAL A N 1
ATOM 685 C CA . VAL A 1 86 ? 11.029 3.893 -22.012 1.00 91.69 86 VAL A CA 1
ATOM 686 C C . VAL A 1 86 ? 9.980 4.866 -22.543 1.00 91.69 86 VAL A C 1
ATOM 688 O O . VAL A 1 86 ? 10.000 5.179 -23.729 1.00 91.69 86 VAL A O 1
ATOM 691 N N . GLY A 1 87 ? 9.110 5.396 -21.683 1.00 89.75 87 GLY A N 1
ATOM 692 C CA . GLY A 1 87 ? 8.095 6.383 -22.048 1.00 89.75 87 GLY A CA 1
ATOM 693 C C . GLY A 1 87 ? 8.702 7.648 -22.657 1.00 89.75 87 GLY A C 1
ATOM 694 O O . GLY A 1 87 ? 8.180 8.166 -23.640 1.00 89.75 87 GLY A O 1
ATOM 695 N N . ALA A 1 88 ? 9.869 8.082 -22.171 1.00 88.56 88 ALA A N 1
ATOM 696 C CA . ALA A 1 88 ? 10.610 9.208 -22.744 1.00 88.56 88 ALA A CA 1
ATOM 697 C C . ALA A 1 88 ? 11.089 8.981 -24.198 1.00 88.56 88 ALA A C 1
ATOM 699 O O . ALA A 1 88 ? 11.393 9.950 -24.895 1.00 88.56 88 ALA A O 1
ATOM 700 N N . LEU A 1 89 ? 11.153 7.730 -24.675 1.00 87.94 89 LEU A N 1
ATOM 701 C CA . LEU A 1 89 ? 11.519 7.378 -26.058 1.00 87.94 89 LEU A CA 1
ATOM 702 C C . LEU A 1 89 ? 10.319 7.394 -27.022 1.00 87.94 89 LEU A C 1
ATOM 704 O O . LEU A 1 89 ? 10.504 7.342 -28.241 1.00 87.94 89 LEU A O 1
ATOM 708 N N . PHE A 1 90 ? 9.095 7.482 -26.493 1.00 83.81 90 PHE A N 1
ATOM 709 C CA . PHE A 1 90 ? 7.849 7.537 -27.260 1.00 83.81 90 PHE A CA 1
ATOM 710 C C . PHE A 1 90 ? 7.100 8.859 -27.007 1.00 83.81 90 PHE A C 1
ATOM 712 O O . PHE A 1 90 ? 6.017 8.849 -26.420 1.00 83.81 90 PHE A O 1
ATOM 719 N N . PRO A 1 91 ? 7.660 10.008 -27.431 1.00 77.56 91 PRO A N 1
ATOM 720 C CA . PRO A 1 91 ? 7.001 11.301 -27.281 1.00 77.56 91 PRO A CA 1
ATOM 721 C C . PRO A 1 91 ? 5.700 11.390 -28.097 1.00 77.56 91 PRO A C 1
ATOM 723 O O . PRO A 1 91 ? 5.549 10.763 -29.148 1.00 77.56 91 PRO A O 1
ATOM 726 N N . GLU A 1 92 ? 4.764 12.221 -27.626 1.00 76.75 92 GLU A N 1
ATOM 727 C CA . GLU A 1 92 ? 3.439 12.426 -28.240 1.00 76.75 92 GLU A CA 1
ATOM 728 C C . GLU A 1 92 ? 3.499 12.968 -29.682 1.00 76.75 92 GLU A C 1
ATOM 730 O O . GLU A 1 92 ? 2.532 12.852 -30.433 1.00 76.75 92 GLU A O 1
ATOM 735 N N . ASP A 1 93 ? 4.634 13.540 -30.093 1.00 77.88 93 ASP A N 1
ATOM 736 C CA . ASP A 1 93 ? 4.855 14.096 -31.432 1.00 77.88 93 ASP A CA 1
ATOM 737 C C . ASP A 1 93 ? 5.197 13.035 -32.501 1.00 77.88 93 ASP A C 1
ATOM 739 O O . ASP A 1 93 ? 5.390 13.372 -33.674 1.00 77.88 93 ASP A O 1
ATOM 743 N N . GLY A 1 94 ? 5.272 11.755 -32.113 1.00 68.31 94 GLY A N 1
ATOM 744 C CA . GLY A 1 94 ? 5.534 10.624 -33.006 1.00 68.31 94 GLY A CA 1
ATOM 745 C C . GLY A 1 94 ? 6.969 10.558 -33.539 1.00 68.31 94 GLY A C 1
ATOM 746 O O . GLY A 1 94 ? 7.263 9.736 -34.411 1.00 68.31 94 GLY A O 1
ATOM 747 N N . ARG A 1 95 ? 7.883 11.406 -33.047 1.00 68.38 95 ARG A N 1
ATOM 748 C CA . ARG A 1 95 ? 9.298 11.378 -33.434 1.00 68.38 95 ARG A CA 1
ATOM 749 C C . ARG A 1 95 ? 10.066 10.451 -32.504 1.00 68.38 95 ARG A C 1
ATOM 751 O O . ARG A 1 95 ? 10.543 10.851 -31.449 1.00 68.38 95 ARG A O 1
ATOM 758 N N . HIS A 1 96 ? 10.226 9.204 -32.925 1.00 66.94 96 HIS A N 1
ATOM 759 C CA . HIS A 1 96 ? 11.040 8.244 -32.186 1.00 66.94 96 HIS A CA 1
ATOM 760 C C . HIS A 1 96 ? 12.526 8.612 -32.292 1.00 66.94 96 HIS A C 1
ATOM 762 O O . HIS A 1 96 ? 13.128 8.549 -33.369 1.00 66.94 96 HIS A O 1
ATOM 768 N N . THR A 1 97 ? 13.141 8.980 -31.168 1.00 66.00 97 THR A N 1
ATOM 769 C CA . THR A 1 97 ? 14.592 8.851 -31.000 1.00 66.00 97 THR A CA 1
ATOM 770 C C . THR A 1 97 ? 14.942 7.362 -31.033 1.00 66.00 97 THR A C 1
ATOM 772 O O . THR A 1 97 ? 14.112 6.520 -30.700 1.00 66.00 97 THR A O 1
ATOM 775 N N . ALA A 1 98 ? 16.135 7.011 -31.524 1.00 72.38 98 ALA A N 1
ATOM 776 C CA . ALA A 1 98 ? 16.540 5.621 -31.749 1.00 72.38 98 ALA A CA 1
ATOM 777 C C . ALA A 1 98 ? 16.108 4.697 -30.591 1.00 72.38 98 ALA A C 1
ATOM 779 O O . ALA A 1 98 ? 16.554 4.889 -29.460 1.00 72.38 98 ALA A O 1
ATOM 780 N N . CYS A 1 99 ? 15.243 3.716 -30.887 1.00 79.44 99 CYS A N 1
ATOM 781 C CA . CYS A 1 99 ? 14.630 2.814 -29.908 1.00 79.44 99 CYS A CA 1
ATOM 782 C C . CYS A 1 99 ? 15.668 1.860 -29.314 1.00 79.44 99 CYS A C 1
ATOM 784 O O . CYS A 1 99 ? 15.771 0.690 -29.691 1.00 79.44 99 CYS A O 1
ATOM 786 N N . THR A 1 100 ? 16.475 2.390 -28.405 1.00 82.12 100 THR A N 1
ATOM 787 C CA . THR A 1 100 ? 17.496 1.654 -27.676 1.00 82.12 100 THR A CA 1
ATOM 788 C C . THR A 1 100 ? 16.870 1.219 -26.365 1.00 82.12 100 THR A C 1
ATOM 790 O O . THR A 1 100 ? 16.414 2.052 -25.587 1.00 82.12 100 THR A O 1
ATOM 793 N N . SER A 1 101 ? 16.797 -0.091 -26.136 1.00 81.44 101 SER A N 1
ATOM 794 C CA . SER A 1 101 ? 16.244 -0.620 -24.890 1.00 81.44 101 SER A CA 1
ATOM 795 C C . SER A 1 101 ? 17.121 -0.178 -23.707 1.00 81.44 101 SER A C 1
ATOM 797 O O . SER A 1 101 ? 18.338 -0.372 -23.773 1.00 81.44 101 SER A O 1
ATOM 799 N N . PRO A 1 102 ? 16.539 0.355 -22.615 1.00 82.56 102 PRO A N 1
ATOM 800 C CA . PRO A 1 102 ? 17.281 0.646 -21.386 1.00 82.56 102 PRO A CA 1
ATOM 801 C C . PRO A 1 102 ? 17.693 -0.628 -20.626 1.00 82.56 102 PRO A C 1
ATOM 803 O O . PRO A 1 102 ? 18.349 -0.549 -19.591 1.00 82.56 102 PRO A O 1
ATOM 806 N N . GLY A 1 103 ? 17.323 -1.807 -21.136 1.00 88.25 103 GLY A N 1
ATOM 807 C CA . GLY A 1 103 ? 17.605 -3.107 -20.545 1.00 88.25 103 GLY A CA 1
ATOM 808 C C . GLY A 1 103 ? 16.336 -3.905 -20.257 1.00 88.25 103 GLY A C 1
ATOM 809 O O . GLY A 1 103 ? 15.218 -3.495 -20.579 1.00 88.25 103 GLY A O 1
ATOM 810 N N . ASP A 1 104 ? 16.532 -5.071 -19.643 1.00 91.69 104 ASP A N 1
ATOM 811 C CA . ASP A 1 104 ? 15.455 -5.981 -19.254 1.00 91.69 104 ASP A CA 1
ATOM 812 C C . ASP A 1 104 ? 14.556 -5.346 -18.168 1.00 91.69 104 ASP A C 1
ATOM 814 O O . ASP A 1 104 ? 15.067 -4.991 -17.097 1.00 91.69 104 ASP A O 1
ATOM 818 N N . PRO A 1 105 ? 13.232 -5.224 -18.397 1.00 93.19 105 PRO A N 1
ATOM 819 C CA . PRO A 1 105 ? 12.298 -4.672 -17.416 1.00 93.19 105 PRO A CA 1
ATOM 820 C C . PRO A 1 105 ? 12.312 -5.411 -16.076 1.00 93.19 105 PRO A C 1
ATOM 822 O O . PRO A 1 105 ? 12.137 -4.778 -15.037 1.00 93.19 105 PRO A O 1
ATOM 825 N N . ILE A 1 106 ? 12.541 -6.727 -16.065 1.00 94.62 106 ILE A N 1
ATOM 826 C CA . ILE A 1 106 ? 12.536 -7.512 -14.822 1.00 94.62 106 ILE A CA 1
ATOM 827 C C . ILE A 1 106 ? 13.790 -7.236 -13.994 1.00 94.62 106 ILE A C 1
ATOM 829 O O . ILE A 1 106 ? 13.711 -7.087 -12.774 1.00 94.62 106 ILE A O 1
ATOM 833 N N . ALA A 1 107 ? 14.945 -7.122 -14.648 1.00 94.50 107 ALA A N 1
ATOM 834 C CA . ALA A 1 107 ? 16.179 -6.724 -13.982 1.00 94.50 107 ALA A CA 1
ATOM 835 C C . ALA A 1 107 ? 16.086 -5.288 -13.440 1.00 94.50 107 ALA A C 1
ATOM 837 O O . ALA A 1 107 ? 16.492 -5.046 -12.303 1.00 94.50 107 ALA A O 1
ATOM 838 N N . GLY A 1 108 ? 15.514 -4.361 -14.219 1.00 93.62 108 GLY A N 1
ATOM 839 C CA . GLY A 1 108 ? 15.268 -2.981 -13.791 1.00 93.62 108 GLY A CA 1
ATOM 840 C C . GLY A 1 108 ? 14.347 -2.906 -12.573 1.00 93.62 108 GLY A C 1
ATOM 841 O O . GLY A 1 108 ? 14.695 -2.265 -11.584 1.00 93.62 108 GLY A O 1
ATOM 842 N N . TRP A 1 109 ? 13.231 -3.636 -12.614 1.00 96.25 109 TRP A N 1
ATOM 843 C CA . TRP A 1 109 ? 12.298 -3.763 -11.497 1.00 96.25 109 TRP A CA 1
ATOM 844 C C . TRP A 1 109 ? 12.978 -4.309 -10.235 1.00 96.25 109 TRP A C 1
ATOM 846 O O . TRP A 1 109 ? 12.876 -3.701 -9.172 1.00 96.25 109 TRP A O 1
ATOM 856 N N . ARG A 1 110 ? 13.722 -5.419 -10.349 1.00 96.75 110 ARG A N 1
ATOM 857 C CA . ARG A 1 110 ? 14.403 -6.040 -9.202 1.00 96.75 110 ARG A CA 1
ATOM 858 C C . ARG A 1 110 ? 15.396 -5.076 -8.565 1.00 96.75 110 ARG A C 1
ATOM 860 O O . ARG A 1 110 ? 15.377 -4.900 -7.357 1.00 96.75 110 ARG A O 1
ATOM 867 N N . ASN A 1 111 ? 16.217 -4.414 -9.379 1.00 95.69 111 ASN A N 1
ATOM 868 C CA . ASN A 1 111 ? 17.194 -3.452 -8.879 1.00 95.69 111 ASN A CA 1
ATOM 869 C C . ASN A 1 111 ? 16.517 -2.261 -8.184 1.00 95.69 111 ASN A C 1
ATOM 871 O O . ASN A 1 111 ? 17.004 -1.809 -7.154 1.00 95.69 111 ASN A O 1
ATOM 875 N N . ALA A 1 112 ? 15.401 -1.761 -8.726 1.00 95.75 112 ALA A N 1
ATOM 876 C CA . ALA A 1 112 ? 14.642 -0.673 -8.113 1.00 95.75 112 ALA A CA 1
ATOM 877 C C . ALA A 1 112 ? 13.981 -1.092 -6.789 1.00 95.75 112 ALA A C 1
ATOM 879 O O . ALA A 1 112 ? 13.936 -0.296 -5.855 1.00 95.75 112 ALA A O 1
ATOM 880 N N . HIS A 1 113 ? 13.496 -2.333 -6.690 1.00 96.62 113 HIS A N 1
ATOM 881 C CA . HIS A 1 113 ? 12.901 -2.871 -5.463 1.00 96.62 113 HIS A CA 1
ATOM 882 C C . HIS A 1 113 ? 13.951 -3.152 -4.381 1.00 96.62 113 HIS A C 1
ATOM 884 O O . HIS A 1 113 ? 13.776 -2.748 -3.234 1.00 96.62 113 HIS A O 1
ATOM 890 N N . ASP A 1 114 ? 15.074 -3.766 -4.758 1.00 96.50 114 ASP A N 1
ATOM 891 C CA . ASP A 1 114 ? 16.185 -4.082 -3.852 1.00 96.50 114 ASP A CA 1
ATOM 892 C C . ASP A 1 114 ? 16.903 -2.817 -3.345 1.00 96.50 114 ASP A C 1
ATOM 894 O O . ASP A 1 114 ? 17.517 -2.836 -2.278 1.00 96.50 114 ASP A O 1
ATOM 898 N N . ALA A 1 115 ? 16.819 -1.712 -4.092 1.00 96.31 115 ALA A N 1
ATOM 899 C CA . ALA A 1 115 ? 17.383 -0.420 -3.708 1.00 96.31 115 ALA A CA 1
ATOM 900 C C . ALA A 1 115 ? 16.537 0.351 -2.678 1.00 96.31 115 ALA A C 1
ATOM 902 O O . ALA A 1 115 ? 16.973 1.410 -2.233 1.00 96.31 115 ALA A O 1
ATOM 903 N N . LEU A 1 116 ? 15.350 -0.143 -2.302 1.00 95.50 116 LEU A N 1
ATOM 904 C CA . LEU A 1 116 ? 14.490 0.535 -1.331 1.00 95.50 116 LEU A CA 1
ATOM 905 C C . LEU A 1 116 ? 15.137 0.569 0.054 1.00 95.50 116 LEU A C 1
ATOM 907 O O . LEU A 1 116 ? 15.332 -0.463 0.705 1.00 95.50 116 LEU A O 1
ATOM 911 N N . GLU A 1 117 ? 15.385 1.776 0.550 1.00 96.31 117 GLU A N 1
ATOM 912 C CA . GLU A 1 117 ? 15.888 1.985 1.898 1.00 96.31 117 GLU A CA 1
ATOM 913 C C . GLU A 1 117 ? 14.749 1.973 2.928 1.00 96.31 117 GLU A C 1
ATOM 915 O O . GLU A 1 117 ? 13.561 2.086 2.618 1.00 96.31 117 GLU A O 1
ATOM 920 N N . VAL A 1 118 ? 15.096 1.868 4.214 1.00 95.38 118 VAL A N 1
ATOM 921 C CA . VAL A 1 118 ? 14.108 1.909 5.309 1.00 95.38 118 VAL A CA 1
ATOM 922 C C . VAL A 1 118 ? 13.290 3.208 5.281 1.00 95.38 118 VAL A C 1
ATOM 924 O O . VAL A 1 118 ? 12.100 3.196 5.589 1.00 95.38 118 VAL A O 1
ATOM 927 N N . SER A 1 119 ? 13.908 4.325 4.896 1.00 95.81 119 SER A N 1
ATOM 928 C CA . SER A 1 119 ? 13.246 5.620 4.692 1.00 95.81 119 SER A CA 1
ATOM 929 C C . SER A 1 119 ? 12.152 5.543 3.623 1.00 95.81 119 SER A C 1
ATOM 931 O O . SER A 1 119 ? 11.050 6.051 3.851 1.00 95.81 119 SER A O 1
ATOM 933 N N . ASP A 1 120 ? 12.407 4.855 2.509 1.00 95.50 120 ASP A N 1
ATOM 934 C CA . ASP A 1 120 ? 11.432 4.643 1.438 1.00 95.50 120 ASP A CA 1
ATOM 935 C C . ASP A 1 120 ? 10.283 3.758 1.905 1.00 95.50 120 ASP A C 1
ATOM 937 O O . ASP A 1 120 ? 9.118 4.088 1.677 1.00 95.50 120 ASP A O 1
ATOM 941 N N . TRP A 1 121 ? 10.588 2.681 2.635 1.00 95.12 121 TRP A N 1
ATOM 942 C CA . TRP A 1 121 ? 9.576 1.813 3.240 1.00 95.12 121 TRP A CA 1
ATOM 943 C C . TRP A 1 121 ? 8.672 2.569 4.214 1.00 95.12 121 TRP A C 1
ATOM 945 O O . TRP A 1 121 ? 7.451 2.403 4.181 1.00 95.12 121 TRP A O 1
ATOM 955 N N . LEU A 1 122 ? 9.240 3.436 5.054 1.00 95.12 122 LEU A N 1
ATOM 956 C CA . LEU A 1 122 ? 8.466 4.287 5.959 1.00 95.12 122 LEU A CA 1
ATOM 957 C C . LEU A 1 122 ? 7.626 5.312 5.189 1.00 95.12 122 LEU A C 1
ATOM 959 O O . LEU A 1 122 ? 6.462 5.532 5.529 1.00 95.12 122 LEU A O 1
ATOM 963 N N . GLY A 1 123 ? 8.182 5.901 4.129 1.00 95.50 123 GLY A N 1
ATOM 964 C CA . GLY A 1 123 ? 7.456 6.796 3.232 1.00 95.50 123 GLY A CA 1
ATOM 965 C C . GLY A 1 123 ? 6.276 6.098 2.553 1.00 95.50 123 GLY A C 1
ATOM 966 O O . GLY A 1 123 ? 5.165 6.630 2.542 1.00 95.50 123 GLY A O 1
ATOM 967 N N . LEU A 1 124 ? 6.480 4.884 2.043 1.00 95.06 124 LEU A N 1
ATOM 968 C CA . LEU A 1 124 ? 5.444 4.040 1.445 1.00 95.06 124 LEU A CA 1
ATOM 969 C C . LEU A 1 124 ? 4.354 3.685 2.457 1.00 95.06 124 LEU A C 1
ATOM 971 O O . LEU A 1 124 ? 3.168 3.858 2.164 1.00 95.06 124 LEU A O 1
ATOM 975 N N . ALA A 1 125 ? 4.742 3.255 3.658 1.00 94.44 125 ALA A N 1
ATOM 976 C CA . ALA A 1 125 ? 3.809 2.937 4.732 1.00 94.44 125 ALA A CA 1
ATOM 977 C C . ALA A 1 125 ? 2.961 4.163 5.106 1.00 94.44 125 ALA A C 1
ATOM 979 O O . ALA A 1 125 ? 1.742 4.063 5.255 1.00 94.44 125 ALA A O 1
ATOM 980 N N . ALA A 1 126 ? 3.573 5.347 5.186 1.00 94.06 126 ALA A N 1
ATOM 981 C CA . ALA A 1 126 ? 2.857 6.590 5.451 1.00 94.06 126 ALA A CA 1
ATOM 982 C C . ALA A 1 126 ? 1.857 6.934 4.332 1.00 94.06 126 ALA A C 1
ATOM 984 O O . ALA A 1 126 ? 0.697 7.236 4.624 1.00 94.06 126 ALA A O 1
ATOM 985 N N . ARG A 1 127 ? 2.259 6.834 3.057 1.00 93.50 127 ARG A N 1
ATOM 986 C CA . ARG A 1 127 ? 1.391 7.127 1.895 1.00 93.50 127 ARG A CA 1
ATOM 987 C C . ARG A 1 127 ? 0.221 6.151 1.748 1.00 93.50 127 ARG A C 1
ATOM 989 O O . ARG A 1 127 ? -0.844 6.545 1.284 1.00 93.50 127 ARG A O 1
ATOM 996 N N . THR A 1 128 ? 0.406 4.899 2.152 1.00 92.94 128 THR A N 1
ATOM 997 C CA . THR A 1 128 ? -0.621 3.840 2.105 1.00 92.94 128 THR A CA 1
ATOM 998 C C . THR A 1 128 ? -1.415 3.723 3.407 1.00 92.94 128 THR A C 1
ATOM 1000 O O . THR A 1 128 ? -2.276 2.860 3.539 1.00 92.94 128 THR A O 1
ATOM 1003 N N . SER A 1 129 ? -1.163 4.595 4.389 1.00 90.38 129 SER A N 1
ATOM 1004 C CA . SER A 1 129 ? -1.808 4.508 5.702 1.00 90.38 129 SER A CA 1
ATOM 1005 C C . SER A 1 129 ? -3.313 4.762 5.664 1.00 90.38 129 SER A C 1
ATOM 1007 O O . SER A 1 129 ? -4.022 4.296 6.547 1.00 90.38 129 SER A O 1
ATOM 1009 N N . LEU A 1 130 ? -3.847 5.450 4.655 1.00 90.31 130 LEU A N 1
ATOM 1010 C CA . LEU A 1 130 ? -5.291 5.609 4.482 1.00 90.31 130 LEU A CA 1
ATOM 1011 C C . LEU A 1 130 ? -5.831 4.506 3.557 1.00 90.31 130 LEU A C 1
ATOM 1013 O O . LEU A 1 130 ? -5.292 4.335 2.465 1.00 90.31 130 LEU A O 1
ATOM 1017 N N . PRO A 1 131 ? -6.906 3.782 3.930 1.00 89.31 131 PRO A N 1
ATOM 1018 C CA . PRO A 1 131 ? -7.820 4.019 5.060 1.00 89.31 131 PRO A CA 1
ATOM 1019 C C . PRO A 1 131 ? -7.444 3.306 6.377 1.00 89.31 131 PRO A C 1
ATOM 1021 O O . PRO A 1 131 ? -8.085 3.534 7.406 1.00 89.31 131 PRO A O 1
ATOM 1024 N N . HIS A 1 132 ? -6.434 2.436 6.372 1.00 91.75 132 HIS A N 1
ATOM 1025 C CA . HIS A 1 132 ? -6.132 1.518 7.478 1.00 91.75 132 HIS A CA 1
ATOM 1026 C C . HIS A 1 132 ? -5.866 2.209 8.822 1.00 91.75 132 HIS A C 1
ATOM 1028 O O . HIS A 1 132 ? -6.360 1.771 9.859 1.00 91.75 132 HIS A O 1
ATOM 1034 N N . GLY A 1 133 ? -5.125 3.311 8.807 1.00 89.62 133 GLY A N 1
ATOM 1035 C CA . GLY A 1 133 ? -4.742 4.096 9.973 1.00 89.62 133 GLY A CA 1
ATOM 1036 C C . GLY A 1 133 ? -5.943 4.668 10.716 1.00 89.62 133 GLY A C 1
ATOM 1037 O O . GLY A 1 133 ? -5.941 4.676 11.944 1.00 89.62 133 GLY A O 1
ATOM 1038 N N . VAL A 1 134 ? -7.008 5.055 10.003 1.00 92.69 134 VAL A N 1
ATOM 1039 C CA . 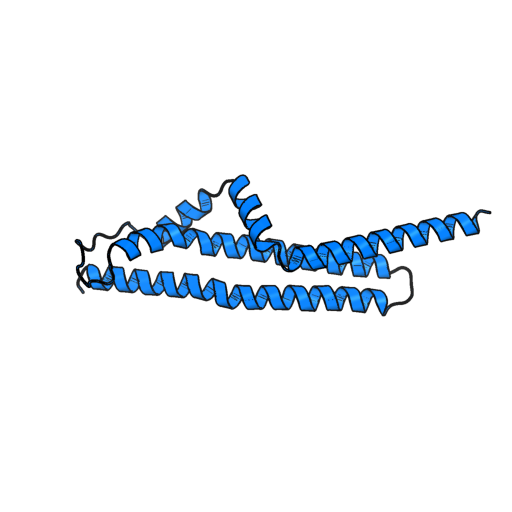VAL A 1 134 ? -8.253 5.539 10.626 1.00 92.69 134 VAL A CA 1
ATOM 1040 C C . VAL A 1 134 ? -8.891 4.426 11.451 1.00 92.69 134 VAL A C 1
ATOM 1042 O O . VAL A 1 134 ? -9.219 4.618 12.620 1.00 92.69 134 VAL A O 1
ATOM 1045 N N . ILE A 1 135 ? -9.016 3.234 10.872 1.00 92.19 135 ILE A N 1
ATOM 1046 C CA . ILE A 1 135 ? -9.642 2.096 11.549 1.00 92.19 135 ILE A CA 1
ATOM 1047 C C . ILE A 1 135 ? -8.746 1.588 12.680 1.00 92.19 135 ILE A C 1
ATOM 1049 O O . ILE A 1 135 ? -9.229 1.345 13.784 1.00 92.19 135 ILE A O 1
ATOM 1053 N N . ALA A 1 136 ? -7.436 1.493 12.464 1.00 93.00 136 ALA A N 1
ATOM 1054 C CA . ALA A 1 136 ? -6.501 1.116 13.517 1.00 93.00 136 ALA A CA 1
ATOM 1055 C C . ALA A 1 136 ? -6.580 2.082 14.714 1.00 93.00 136 ALA A C 1
ATOM 1057 O O . ALA A 1 136 ? -6.622 1.638 15.865 1.00 93.00 136 ALA A O 1
ATOM 1058 N N . LEU A 1 137 ? -6.689 3.389 14.455 1.00 94.19 137 LEU A N 1
ATOM 1059 C CA . LEU A 1 137 ? -6.866 4.406 15.489 1.00 94.19 137 LEU A CA 1
ATOM 1060 C C . LEU A 1 137 ? -8.197 4.237 16.237 1.00 94.19 137 LEU A C 1
ATOM 1062 O O . LEU A 1 137 ? -8.204 4.238 17.470 1.00 94.19 137 LEU A O 1
ATOM 1066 N N . CYS A 1 138 ? -9.311 4.034 15.529 1.00 93.31 138 CYS A N 1
ATOM 1067 C CA . CYS A 1 138 ? -10.611 3.759 16.151 1.00 93.31 138 CYS A CA 1
ATOM 1068 C C . CYS A 1 138 ? -10.563 2.515 17.052 1.00 93.31 138 CYS A C 1
ATOM 1070 O O . CYS A 1 138 ? -11.032 2.555 18.192 1.00 93.31 138 CYS A O 1
ATOM 1072 N N . GLY A 1 139 ? -9.945 1.430 16.577 1.00 91.94 139 GLY A N 1
ATOM 1073 C CA . GLY A 1 139 ? -9.763 0.197 17.342 1.00 91.94 139 GLY A CA 1
ATOM 1074 C C . GLY A 1 139 ? -8.911 0.402 18.593 1.00 91.94 139 GLY A C 1
ATOM 1075 O O . GLY A 1 139 ? -9.288 -0.034 19.684 1.00 91.94 139 GLY A O 1
ATOM 1076 N N . ALA A 1 140 ? -7.806 1.142 18.472 1.00 92.88 140 ALA A N 1
ATOM 1077 C CA . ALA A 1 140 ? -6.942 1.487 19.597 1.00 92.88 140 ALA A CA 1
ATOM 1078 C C . ALA A 1 140 ? -7.672 2.329 20.656 1.00 92.88 140 ALA A C 1
ATOM 1080 O O . ALA A 1 140 ? -7.576 2.038 21.852 1.00 92.88 140 ALA A O 1
ATOM 1081 N N . ILE A 1 141 ? -8.448 3.334 20.238 1.00 94.31 141 ILE A N 1
ATOM 1082 C CA . ILE A 1 141 ? -9.250 4.160 21.150 1.00 94.31 141 ILE A CA 1
ATOM 1083 C C . ILE A 1 141 ? -10.290 3.300 21.880 1.00 94.31 141 ILE A C 1
ATOM 1085 O O . ILE A 1 141 ? -10.396 3.384 23.108 1.00 94.31 141 ILE A O 1
ATOM 1089 N N . ALA A 1 142 ? -11.006 2.431 21.161 1.00 91.50 142 ALA A N 1
ATOM 1090 C CA . ALA A 1 142 ? -11.987 1.517 21.746 1.00 91.50 142 ALA A CA 1
ATOM 1091 C C . ALA A 1 142 ? -11.348 0.576 22.785 1.00 91.50 142 ALA A C 1
ATOM 1093 O O . ALA A 1 142 ? -11.860 0.422 23.898 1.00 91.50 142 ALA A O 1
ATOM 1094 N N . LEU A 1 143 ? -10.178 0.011 22.474 1.00 91.38 143 LEU A N 1
ATOM 1095 C CA . LEU A 1 143 ? -9.409 -0.835 23.393 1.00 91.38 143 LEU A CA 1
ATOM 1096 C C . LEU A 1 143 ? -8.985 -0.088 24.662 1.00 91.38 143 LEU A C 1
ATOM 1098 O O . LEU A 1 143 ? -9.083 -0.626 25.770 1.00 91.38 143 LEU A O 1
ATOM 1102 N N . LEU A 1 144 ? -8.509 1.150 24.524 1.00 92.00 144 LEU A N 1
ATOM 1103 C CA . LEU A 1 144 ? -8.114 1.978 25.664 1.00 92.00 144 LEU A CA 1
ATOM 1104 C C . LEU A 1 144 ? -9.314 2.329 26.548 1.00 92.00 144 LEU A C 1
ATOM 1106 O O . LEU A 1 144 ? -9.199 2.276 27.777 1.00 92.00 144 LEU A O 1
ATOM 1110 N N . ALA A 1 145 ? -10.461 2.645 25.946 1.00 90.88 145 ALA A N 1
ATOM 1111 C CA . ALA A 1 145 ? -11.699 2.916 26.668 1.00 90.88 145 ALA A CA 1
ATOM 1112 C C . ALA A 1 145 ? -12.158 1.694 27.485 1.00 90.88 145 ALA A C 1
ATOM 1114 O O . ALA A 1 145 ? -12.416 1.821 28.686 1.00 90.88 145 ALA A O 1
ATOM 1115 N N . GLU A 1 146 ? -12.163 0.500 26.887 1.00 88.94 146 GLU A N 1
ATOM 1116 C CA . GLU A 1 146 ? -12.528 -0.747 27.576 1.00 88.94 146 GLU A CA 1
ATOM 1117 C C . GLU A 1 146 ? -11.563 -1.075 28.726 1.00 88.94 146 GLU A C 1
ATOM 1119 O O . GLU A 1 146 ? -11.995 -1.406 29.835 1.00 88.94 146 GLU A O 1
ATOM 1124 N N . ARG A 1 147 ? -10.250 -0.896 28.525 1.00 87.94 147 ARG A N 1
ATOM 1125 C CA . ARG A 1 147 ? -9.253 -1.082 29.597 1.00 87.94 147 ARG A CA 1
ATOM 1126 C C . ARG A 1 147 ? -9.470 -0.116 30.761 1.00 87.94 147 ARG A C 1
ATOM 1128 O O . ARG A 1 147 ? -9.346 -0.523 31.917 1.00 87.94 147 ARG A O 1
ATOM 1135 N N . ARG A 1 148 ? -9.795 1.151 30.481 1.00 90.19 148 ARG A N 1
ATOM 1136 C CA . ARG A 1 148 ? -10.101 2.153 31.518 1.00 90.19 148 ARG A CA 1
ATOM 1137 C C . ARG A 1 148 ? -11.368 1.786 32.286 1.00 90.19 148 ARG A C 1
ATOM 1139 O O . ARG A 1 148 ? -11.353 1.854 33.512 1.00 90.19 148 ARG A O 1
ATOM 1146 N N . ARG A 1 149 ? -12.427 1.351 31.596 1.00 87.56 149 ARG A N 1
ATOM 1147 C CA . ARG A 1 149 ? -13.680 0.901 32.223 1.00 87.56 149 ARG A CA 1
ATOM 1148 C C . ARG A 1 149 ? -13.452 -0.297 33.146 1.00 87.56 149 ARG A C 1
ATOM 1150 O O . ARG A 1 149 ? -13.878 -0.269 34.294 1.00 87.56 149 ARG A O 1
ATOM 1157 N N . ALA A 1 150 ? -12.714 -1.304 32.682 1.00 86.62 150 ALA A N 1
ATOM 1158 C CA . ALA A 1 150 ? -12.403 -2.489 33.480 1.00 86.62 150 ALA A CA 1
ATOM 1159 C C . ALA A 1 150 ? -11.579 -2.167 34.740 1.00 86.62 150 ALA A C 1
ATOM 1161 O O . ALA A 1 150 ? -11.754 -2.820 35.764 1.00 86.62 150 ALA A O 1
ATOM 1162 N N . ARG A 1 151 ? -10.683 -1.171 34.682 1.00 89.00 151 ARG A N 1
ATOM 1163 C CA . ARG A 1 151 ? -9.917 -0.717 35.855 1.00 89.00 151 ARG A CA 1
ATOM 1164 C C . ARG A 1 151 ? -10.802 -0.023 36.892 1.00 89.00 151 ARG A C 1
ATOM 1166 O O . ARG A 1 151 ? -10.660 -0.342 38.064 1.00 89.00 151 ARG A O 1
ATOM 1173 N N . ARG A 1 152 ? -11.723 0.852 36.467 1.00 91.56 152 ARG A N 1
ATOM 1174 C CA . ARG A 1 152 ? -12.656 1.544 37.380 1.00 91.56 152 ARG A CA 1
ATOM 1175 C C . ARG A 1 152 ? -13.546 0.561 38.138 1.00 91.56 152 ARG A C 1
ATOM 1177 O O . ARG A 1 152 ? -13.571 0.594 39.357 1.00 91.56 152 ARG A O 1
ATOM 1184 N N . LEU A 1 153 ? -14.157 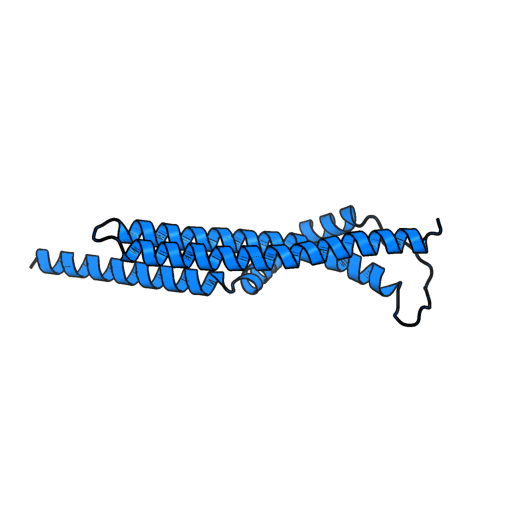-0.388 37.425 1.00 89.38 153 LEU A N 1
ATOM 1185 C CA . LEU A 1 153 ? -15.012 -1.413 38.037 1.00 89.38 153 LEU A CA 1
ATOM 1186 C C . LEU A 1 153 ? -14.265 -2.260 39.081 1.00 89.38 153 LEU A C 1
ATOM 1188 O O . LEU A 1 153 ? -14.838 -2.646 40.091 1.00 89.38 153 LEU A O 1
ATOM 1192 N N . ARG A 1 154 ? -12.972 -2.545 38.866 1.00 89.81 154 ARG A N 1
ATOM 1193 C CA . ARG A 1 154 ? -12.157 -3.264 39.860 1.00 89.81 154 ARG A CA 1
ATOM 1194 C C . ARG A 1 154 ? -11.882 -2.437 41.113 1.00 89.81 154 ARG A C 1
ATOM 1196 O O . ARG A 1 154 ? -11.799 -3.025 42.179 1.00 89.81 154 ARG A O 1
ATOM 1203 N N . GLN A 1 155 ? -11.716 -1.120 40.978 1.00 92.88 155 GLN A N 1
ATOM 1204 C CA . GLN A 1 155 ? -11.506 -0.225 42.119 1.00 92.88 155 GLN A CA 1
ATOM 1205 C C . GLN A 1 155 ? -12.780 -0.104 42.961 1.00 92.88 155 GLN A C 1
ATOM 1207 O O . GLN A 1 155 ? -12.700 -0.216 44.176 1.00 92.88 155 GLN A O 1
ATOM 1212 N N . GLU A 1 156 ? -13.944 0.025 42.318 1.00 92.44 156 GLU A N 1
ATOM 1213 C CA . GLU A 1 156 ? -15.254 0.086 42.990 1.00 92.44 156 GLU A CA 1
ATOM 1214 C C . GLU A 1 156 ? -15.607 -1.204 43.751 1.00 92.44 156 GLU A C 1
ATOM 1216 O O . GLU A 1 156 ? -16.317 -1.152 44.742 1.00 92.44 156 GLU A O 1
ATOM 1221 N N . MET A 1 157 ? -15.107 -2.369 43.322 1.00 88.88 157 MET A N 1
ATOM 1222 C CA . MET A 1 157 ? -15.317 -3.639 44.038 1.00 88.88 157 MET A CA 1
ATOM 1223 C C . MET A 1 157 ? -14.387 -3.836 45.247 1.00 88.88 157 MET A C 1
ATOM 1225 O O . MET A 1 157 ? -14.573 -4.789 46.001 1.00 88.88 157 MET A O 1
ATOM 1229 N N . GLN A 1 158 ? -13.343 -3.015 45.385 1.00 89.44 158 GLN A N 1
ATOM 1230 C CA . GLN A 1 158 ? -12.369 -3.101 46.481 1.00 89.44 158 GLN A CA 1
ATOM 1231 C C . GLN A 1 158 ? -12.655 -2.115 47.622 1.00 89.44 158 GLN A C 1
ATOM 1233 O O . GLN A 1 158 ? -12.035 -2.237 48.677 1.00 89.44 158 GLN A O 1
ATOM 1238 N N . THR A 1 159 ? -13.548 -1.151 47.398 1.00 83.56 159 THR A N 1
ATOM 1239 C CA . THR A 1 159 ? -14.040 -0.178 48.384 1.00 83.56 159 THR A CA 1
ATOM 1240 C C . THR A 1 159 ? -15.348 -0.643 48.991 1.00 83.56 159 THR A C 1
ATOM 1242 O O . THR A 1 159 ? -15.485 -0.534 50.226 1.00 83.56 159 THR A O 1
#

Foldseek 3Di:
DDLLVVLVVVLVVLVVVLVVLVVVLVVLLVVLVVQLVVLLVVLVVDPDDCSLVSLVVSLVSLVVSLLVSLVSVLLSVLLVVQSVVSVVQCDPVRDGDPNDRPDDSVVSSVVSSVPDDPVNSVVSSVVSCPPSVVSSVVSVVVSVVVVVVVVVVVVVVVD

Radius of gyration: 23.67 Å; chains: 1; bounding box: 40×25×84 Å

Organism: NCBI:txid2771008

Secondary structure (DSSP, 8-state):
--HHHHHHHHHHHHHHHHHHHHHHHHHHHHHHHHHHHHHHHHHHHS-STTHHHHHHHHHHHHHHHHHHHHHHHHHHHTTHHHHHHHHTTS-TT---------S-HHHHHHHHHHT--HHHHHHHHHHT-TTHHHHHHHHHHHHHHHHHHHHHHHHHTT-

pLDDT: mean 90.1, std 7.02, range [62.41, 96.88]